Protein AF-A0A3M6SGU6-F1 (afdb_monomer_lite)

Radius of gyration: 17.27 Å; chains: 1; bounding box: 46×25×48 Å

Structure (mmCIF, N/CA/C/O backbone):
data_AF-A0A3M6SGU6-F1
#
_entry.id   AF-A0A3M6SGU6-F1
#
loop_
_atom_site.group_PDB
_atom_site.id
_atom_site.type_symbol
_atom_site.label_atom_id
_atom_site.label_alt_id
_atom_site.label_comp_id
_atom_site.label_asym_id
_atom_site.label_entity_id
_atom_site.label_seq_id
_atom_site.pdbx_PDB_ins_code
_atom_site.Cartn_x
_atom_site.Cartn_y
_atom_site.Cartn_z
_atom_site.occupancy
_atom_site.B_iso_or_equiv
_atom_site.auth_seq_id
_atom_site.auth_comp_id
_atom_site.auth_asym_id
_atom_site.auth_atom_id
_atom_site.pdbx_PDB_model_num
ATOM 1 N N . MET A 1 1 ? 8.068 -5.755 4.383 1.00 60.56 1 MET A N 1
ATOM 2 C CA . MET A 1 1 ? 6.803 -5.118 4.798 1.00 60.56 1 MET A CA 1
ATOM 3 C C . MET A 1 1 ? 7.002 -4.575 6.195 1.00 60.56 1 MET A C 1
ATOM 5 O O . MET A 1 1 ? 7.542 -5.298 7.028 1.00 60.56 1 MET A O 1
ATOM 9 N N . LYS A 1 2 ? 6.666 -3.304 6.416 1.00 79.75 2 LYS A N 1
ATOM 10 C CA . LYS A 1 2 ? 6.787 -2.643 7.719 1.00 79.75 2 LYS A CA 1
ATOM 11 C C . LYS A 1 2 ? 5.361 -2.462 8.249 1.00 79.75 2 LYS A C 1
ATOM 13 O O . LYS A 1 2 ? 4.801 -1.386 8.131 1.00 79.75 2 LYS A O 1
ATOM 18 N N . ILE A 1 3 ? 4.793 -3.538 8.808 1.00 85.62 3 ILE A N 1
ATOM 19 C CA . ILE A 1 3 ? 3.373 -3.621 9.218 1.00 85.62 3 ILE A CA 1
ATOM 20 C C . ILE A 1 3 ? 2.960 -2.435 10.099 1.00 85.62 3 ILE A C 1
ATOM 22 O O . ILE A 1 3 ? 1.879 -1.880 9.939 1.00 85.62 3 ILE A O 1
ATOM 26 N N . LEU A 1 4 ? 3.827 -2.017 11.029 1.00 87.94 4 LEU A N 1
ATOM 27 C CA . LEU A 1 4 ? 3.550 -0.848 11.862 1.00 87.94 4 LEU A CA 1
ATOM 28 C C . LEU A 1 4 ? 3.403 0.417 11.014 1.00 87.94 4 LEU A C 1
ATOM 30 O O . LEU A 1 4 ? 2.396 1.101 11.151 1.00 87.94 4 LEU A O 1
ATOM 34 N N . ASP A 1 5 ? 4.343 0.696 10.113 1.00 84.44 5 ASP A N 1
ATOM 35 C CA . ASP A 1 5 ? 4.288 1.866 9.228 1.00 84.44 5 ASP A CA 1
ATOM 36 C C . ASP A 1 5 ? 3.048 1.826 8.325 1.00 84.44 5 ASP A C 1
ATOM 38 O O . ASP A 1 5 ? 2.409 2.855 8.105 1.00 84.44 5 ASP A O 1
ATOM 42 N N . ASP A 1 6 ? 2.666 0.636 7.851 1.00 87.38 6 ASP A N 1
ATOM 43 C CA . ASP A 1 6 ? 1.463 0.444 7.045 1.00 87.38 6 ASP A CA 1
ATOM 44 C C . ASP A 1 6 ? 0.190 0.766 7.829 1.00 87.38 6 ASP A C 1
ATOM 46 O O . ASP A 1 6 ? -0.672 1.513 7.359 1.00 87.38 6 ASP A O 1
ATOM 50 N N . ILE A 1 7 ? 0.079 0.249 9.052 1.00 91.50 7 ILE A N 1
ATOM 51 C CA . ILE A 1 7 ? -1.060 0.527 9.925 1.00 91.50 7 ILE A CA 1
ATOM 52 C C . ILE A 1 7 ? -1.074 2.006 10.327 1.00 91.50 7 ILE A C 1
ATOM 54 O O . ILE A 1 7 ? -2.127 2.637 10.261 1.00 91.50 7 ILE A O 1
ATOM 58 N N . HIS A 1 8 ? 0.069 2.601 10.679 1.00 89.88 8 HIS A N 1
ATOM 59 C CA . HIS A 1 8 ? 0.181 4.040 10.954 1.00 89.88 8 HIS A CA 1
ATOM 60 C C . HIS A 1 8 ? -0.300 4.882 9.775 1.00 89.88 8 HIS A C 1
ATOM 62 O O . HIS A 1 8 ? -1.119 5.792 9.948 1.00 89.88 8 HIS A O 1
ATOM 68 N N . GLY A 1 9 ? 0.148 4.546 8.567 1.00 87.94 9 GLY A N 1
ATOM 69 C CA . GLY A 1 9 ? -0.280 5.191 7.333 1.00 87.94 9 GLY A CA 1
ATOM 70 C C . GLY A 1 9 ? -1.784 5.063 7.099 1.00 87.94 9 GLY A C 1
ATOM 71 O O . GLY A 1 9 ? -2.463 6.049 6.817 1.00 87.94 9 GLY A O 1
ATOM 72 N N . LEU A 1 10 ? -2.351 3.872 7.297 1.00 91.25 10 LEU A N 1
ATOM 73 C CA . LEU A 1 10 ? -3.790 3.644 7.171 1.00 91.25 10 LEU A CA 1
ATOM 74 C C . LEU A 1 10 ? -4.607 4.456 8.187 1.00 91.25 10 LEU A C 1
ATOM 76 O O . LEU A 1 10 ? -5.631 5.057 7.830 1.00 91.25 10 LEU A O 1
ATOM 80 N N . ILE A 1 11 ? -4.178 4.474 9.450 1.00 91.81 11 ILE A N 1
ATOM 81 C CA . ILE A 1 11 ? -4.870 5.191 10.523 1.00 91.81 11 ILE A CA 1
ATOM 82 C C . ILE A 1 11 ? -4.817 6.701 10.271 1.00 91.81 11 ILE A C 1
ATOM 84 O O . ILE A 1 11 ? -5.857 7.347 10.367 1.00 91.81 11 ILE A O 1
ATOM 88 N N . SER A 1 12 ? -3.679 7.245 9.847 1.00 87.94 12 SER A N 1
ATOM 89 C CA . SER A 1 12 ? -3.534 8.669 9.500 1.00 87.94 12 SER A CA 1
ATOM 90 C C . SER A 1 12 ? -4.145 9.066 8.146 1.00 87.94 12 SER A C 1
ATOM 92 O O . SER A 1 12 ? -4.274 10.254 7.862 1.00 87.94 12 SER A O 1
ATOM 94 N N . SER A 1 13 ? -4.553 8.103 7.313 1.00 87.75 13 SER A N 1
ATOM 95 C CA . SER A 1 13 ? -5.126 8.382 5.992 1.00 87.75 13 SER A CA 1
ATOM 96 C C . SER A 1 13 ? -6.558 8.935 6.023 1.00 87.75 13 SER A C 1
ATOM 98 O O . SER A 1 13 ? -7.370 8.632 6.900 1.00 87.75 13 SER A O 1
ATOM 100 N N . GLU A 1 14 ? -6.922 9.618 4.937 1.00 88.06 14 GLU A N 1
ATOM 101 C CA . GLU A 1 14 ? -8.285 10.090 4.650 1.00 88.06 14 GLU A CA 1
ATOM 102 C C . GLU A 1 14 ? -9.253 8.975 4.202 1.00 88.06 14 GLU A C 1
ATOM 104 O O . GLU A 1 14 ? -10.401 9.238 3.839 1.00 88.06 14 GLU A O 1
ATOM 109 N N . ILE A 1 15 ? -8.822 7.706 4.189 1.00 90.19 15 ILE A N 1
ATOM 110 C CA . ILE A 1 15 ? -9.699 6.596 3.796 1.00 90.19 15 ILE A CA 1
ATOM 111 C C . ILE A 1 15 ? -10.878 6.530 4.781 1.00 90.19 15 ILE A C 1
ATOM 113 O O . ILE A 1 15 ? -10.650 6.481 5.994 1.00 90.19 15 ILE A O 1
ATOM 117 N N . PRO A 1 16 ? -12.142 6.502 4.318 1.00 93.81 16 PRO A N 1
ATOM 118 C CA . PRO A 1 16 ? -13.288 6.463 5.218 1.00 93.81 16 PRO A CA 1
ATOM 119 C C . PRO A 1 16 ? -13.280 5.222 6.119 1.00 93.81 16 PRO A C 1
ATOM 121 O O . PRO A 1 16 ? -13.122 4.100 5.638 1.00 93.81 16 PRO A O 1
ATOM 124 N N . ILE A 1 17 ? -13.542 5.404 7.419 1.00 95.75 17 ILE A N 1
ATOM 125 C CA . ILE A 1 17 ? -13.627 4.292 8.387 1.00 95.75 17 ILE A CA 1
ATOM 126 C C . ILE A 1 17 ? -14.655 3.245 7.935 1.00 95.75 17 ILE A C 1
ATOM 128 O O . ILE A 1 17 ? -14.428 2.050 8.096 1.00 95.75 17 ILE A O 1
ATOM 132 N N . SER A 1 18 ? -15.774 3.678 7.344 1.00 96.19 18 SER A N 1
ATOM 133 C CA . SER A 1 18 ? -16.796 2.775 6.801 1.00 96.19 18 SER A CA 1
ATOM 134 C C . SER A 1 18 ? -16.229 1.812 5.761 1.00 96.19 18 SER A C 1
ATOM 136 O O . SER A 1 18 ? -16.551 0.630 5.809 1.00 96.19 18 SER A O 1
ATOM 138 N N . HIS A 1 19 ? -15.347 2.289 4.879 1.00 95.19 19 HIS A N 1
ATOM 139 C CA . HIS A 1 19 ? -14.721 1.461 3.853 1.00 95.19 19 HIS A CA 1
ATOM 140 C C . HIS A 1 19 ? -13.754 0.438 4.469 1.00 95.19 19 HIS A C 1
ATOM 142 O O . HIS A 1 19 ? -13.777 -0.736 4.098 1.00 95.19 19 HIS A O 1
ATOM 148 N N . ILE A 1 20 ? -12.967 0.847 5.472 1.00 95.25 20 ILE A N 1
ATOM 149 C CA . ILE A 1 20 ? -12.071 -0.061 6.207 1.00 95.25 20 ILE A CA 1
ATOM 150 C C . ILE A 1 20 ? -12.886 -1.166 6.884 1.00 95.25 20 ILE A C 1
ATOM 152 O O . ILE A 1 20 ? -12.594 -2.347 6.715 1.00 95.25 20 ILE A O 1
ATOM 156 N N . VAL A 1 21 ? -13.947 -0.802 7.608 1.00 96.56 21 VAL A N 1
ATOM 157 C CA . VAL A 1 21 ? -14.830 -1.751 8.305 1.00 96.56 21 VAL A CA 1
ATOM 158 C C . VAL A 1 21 ? -15.524 -2.698 7.325 1.00 96.56 21 VAL A C 1
ATOM 160 O O . VAL A 1 21 ? -15.626 -3.893 7.591 1.00 96.56 21 VAL A O 1
ATOM 163 N N . GLU A 1 22 ? -15.976 -2.198 6.173 1.00 96.56 22 GLU A N 1
ATOM 164 C CA . GLU A 1 22 ? -16.632 -3.017 5.153 1.00 96.56 22 GLU A CA 1
ATOM 165 C C . GLU A 1 22 ? -15.717 -4.143 4.651 1.00 96.56 22 GLU A C 1
ATOM 167 O O . GLU A 1 22 ? -16.169 -5.289 4.545 1.00 96.56 22 GLU A O 1
ATOM 172 N N . LYS A 1 23 ? -14.444 -3.826 4.379 1.00 95.56 23 LYS A N 1
ATOM 173 C CA . LYS A 1 23 ? -13.454 -4.767 3.834 1.00 95.56 23 LYS A CA 1
ATOM 174 C C . LYS A 1 23 ? -12.826 -5.674 4.889 1.00 95.56 23 LYS A C 1
ATOM 176 O O . LYS A 1 23 ? -12.625 -6.851 4.619 1.00 95.56 23 LYS A O 1
ATOM 181 N N . THR A 1 24 ? -12.544 -5.150 6.079 1.00 95.38 24 THR A N 1
ATOM 182 C CA . THR A 1 24 ? -11.824 -5.886 7.137 1.00 95.38 24 THR A CA 1
ATOM 183 C C . THR A 1 24 ? -12.744 -6.605 8.120 1.00 95.38 24 THR A C 1
ATOM 185 O O . THR A 1 24 ? -12.314 -7.533 8.799 1.00 95.38 24 THR A O 1
ATOM 188 N N . LYS A 1 25 ? -14.006 -6.169 8.236 1.00 95.12 25 LYS A N 1
ATOM 189 C CA . LYS A 1 25 ? -14.950 -6.574 9.294 1.00 95.12 25 LYS A CA 1
ATOM 190 C C . LYS A 1 25 ? -14.468 -6.263 10.719 1.00 95.12 25 LYS A C 1
ATOM 192 O O . LYS A 1 25 ? -15.047 -6.769 11.678 1.00 95.12 25 LYS A O 1
ATOM 197 N N . ILE A 1 26 ? -13.448 -5.416 10.877 1.00 96.31 26 ILE A N 1
ATOM 198 C CA . ILE A 1 26 ? -12.999 -4.931 12.186 1.00 96.31 26 ILE A CA 1
ATOM 199 C C . ILE A 1 26 ? -14.086 -4.036 12.787 1.00 96.31 26 ILE A C 1
ATOM 201 O O . ILE A 1 26 ? -14.776 -3.296 12.082 1.00 96.31 26 ILE A O 1
ATOM 205 N N . ASN A 1 27 ? -14.242 -4.080 14.110 1.00 95.69 27 ASN A N 1
ATOM 206 C CA . ASN A 1 27 ? -15.179 -3.209 14.805 1.00 95.69 27 ASN A CA 1
ATOM 207 C C . ASN A 1 27 ? -14.828 -1.730 14.555 1.00 95.69 27 ASN A C 1
ATOM 209 O O . ASN A 1 27 ? -13.719 -1.283 14.848 1.00 95.69 27 ASN A O 1
ATOM 213 N N . LYS A 1 28 ? -15.806 -0.945 14.079 1.00 96.69 28 LYS A N 1
ATOM 214 C CA . LYS A 1 28 ? -15.672 0.501 13.826 1.00 96.69 28 LYS A CA 1
ATOM 215 C C . LYS A 1 28 ? -15.031 1.257 14.995 1.00 96.69 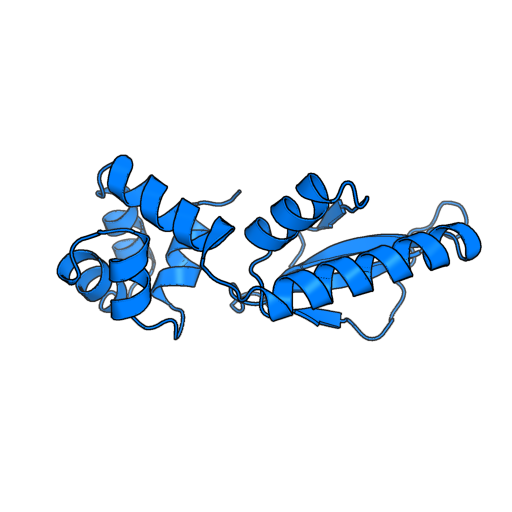28 LYS A C 1
ATOM 217 O O . LYS A 1 28 ? -14.270 2.198 14.760 1.00 96.69 28 LYS A O 1
ATOM 222 N N . LYS A 1 29 ? -15.340 0.864 16.236 1.00 96.38 29 LYS A N 1
ATOM 223 C CA . LYS A 1 29 ? -14.798 1.488 17.446 1.00 96.38 29 LYS A CA 1
ATOM 224 C C . LYS A 1 29 ? -13.273 1.387 17.503 1.00 96.38 29 LYS A C 1
ATOM 226 O O . LYS A 1 29 ? -12.643 2.396 17.773 1.00 96.38 29 LYS A O 1
ATOM 231 N N . VAL A 1 30 ? -12.692 0.238 17.151 1.00 95.75 30 VAL A N 1
ATOM 232 C CA . VAL A 1 30 ? -11.231 0.028 17.150 1.00 95.75 30 VAL A CA 1
ATOM 233 C C . VAL A 1 30 ? -10.546 1.033 16.224 1.00 95.75 30 VAL A C 1
ATOM 235 O O . VAL A 1 30 ? -9.686 1.786 16.662 1.00 95.75 30 VAL A O 1
ATOM 238 N N . ILE A 1 31 ? -10.996 1.128 14.969 1.00 96.31 31 ILE A N 1
ATOM 239 C CA . ILE A 1 31 ? -10.432 2.072 13.988 1.00 96.31 31 ILE A CA 1
ATOM 240 C C . ILE A 1 31 ? -10.619 3.527 14.438 1.00 96.31 31 ILE A C 1
ATOM 242 O O . ILE A 1 31 ? -9.719 4.352 14.305 1.00 96.31 31 ILE A O 1
ATOM 246 N N . THR A 1 32 ? -11.795 3.844 14.984 1.00 95.81 32 THR A N 1
ATOM 247 C CA . THR A 1 32 ? -12.110 5.189 15.485 1.00 95.81 32 THR A CA 1
ATOM 248 C C . THR A 1 32 ? -11.211 5.576 16.656 1.00 95.81 32 THR A C 1
ATOM 250 O O . THR A 1 32 ? -10.756 6.715 16.715 1.00 95.81 32 THR A O 1
ATOM 253 N N . ASP A 1 33 ? -10.966 4.651 17.581 1.00 95.38 33 ASP A N 1
ATOM 254 C CA . ASP A 1 33 ? -10.153 4.896 18.767 1.00 95.38 33 ASP A CA 1
ATOM 255 C C . ASP A 1 33 ? -8.677 5.049 18.383 1.00 95.38 33 ASP A C 1
ATOM 257 O O . ASP A 1 33 ? -8.052 6.007 18.829 1.00 95.38 33 ASP A O 1
ATOM 261 N N . LEU A 1 34 ? -8.156 4.218 17.470 1.00 95.56 34 LEU A N 1
ATOM 262 C CA . LEU A 1 34 ? -6.798 4.372 16.928 1.00 95.56 34 LEU A CA 1
ATOM 263 C C . LEU A 1 34 ? -6.598 5.743 16.264 1.00 95.56 34 LEU A C 1
ATOM 265 O O . LEU A 1 34 ? -5.613 6.421 16.539 1.00 95.56 34 LEU A O 1
ATOM 269 N N . ARG A 1 35 ? -7.567 6.205 15.460 1.00 94.62 35 ARG A N 1
ATOM 270 C CA . ARG A 1 35 ? -7.509 7.515 14.779 1.00 94.62 35 ARG A CA 1
ATOM 271 C C . ARG A 1 35 ? -7.541 8.728 15.706 1.00 94.62 35 ARG A C 1
ATOM 273 O O . ARG A 1 35 ? -7.170 9.818 15.285 1.00 94.62 35 ARG A O 1
ATOM 280 N N . LYS A 1 36 ? -8.005 8.571 16.947 1.00 94.88 36 LYS A N 1
ATOM 281 C CA . LYS A 1 36 ? -8.039 9.660 17.936 1.00 94.88 36 LYS A CA 1
ATOM 282 C C . LYS A 1 36 ? -6.713 9.843 18.671 1.00 94.88 36 LYS A C 1
ATOM 284 O O . LYS A 1 36 ? -6.551 10.842 19.370 1.00 94.88 36 LYS A O 1
ATOM 289 N N . ILE A 1 37 ? -5.789 8.891 18.563 1.00 93.50 37 ILE A N 1
ATOM 290 C CA . ILE A 1 37 ? -4.513 8.947 19.270 1.00 93.50 37 ILE A CA 1
ATOM 291 C C . ILE A 1 37 ? -3.555 9.834 18.475 1.00 93.50 37 ILE A C 1
ATOM 293 O O . ILE A 1 37 ? -3.066 9.449 17.421 1.00 93.50 37 ILE A O 1
ATOM 297 N N . SER A 1 38 ? -3.278 11.029 18.994 1.00 87.94 38 SER A N 1
ATOM 298 C CA . SER A 1 38 ? -2.354 11.986 18.373 1.00 87.94 38 SER A CA 1
ATOM 299 C C . SER A 1 38 ? -0.886 11.748 18.731 1.00 87.94 38 SER A C 1
ATOM 301 O O . SER A 1 38 ? -0.004 12.189 18.001 1.00 87.94 38 SER A O 1
ATOM 303 N N . ASN A 1 39 ? -0.607 11.076 19.854 1.00 90.69 39 ASN A N 1
ATOM 304 C CA . ASN A 1 39 ? 0.753 10.768 20.289 1.00 90.69 39 ASN A CA 1
ATOM 305 C C . ASN A 1 39 ? 1.253 9.469 19.612 1.00 90.69 39 ASN A C 1
ATOM 307 O O . ASN A 1 39 ? 0.650 8.416 19.845 1.00 90.69 39 ASN A O 1
ATOM 311 N N . PRO A 1 40 ? 2.347 9.511 18.826 1.00 85.19 40 PRO A N 1
ATOM 312 C CA . PRO A 1 40 ? 2.842 8.345 18.089 1.00 85.19 40 PRO A CA 1
ATOM 313 C C . PRO A 1 40 ? 3.245 7.151 18.965 1.00 85.19 40 PRO A C 1
ATOM 315 O O . PRO A 1 40 ? 2.971 6.010 18.595 1.00 85.19 40 PRO A O 1
ATOM 318 N N . ASP A 1 41 ? 3.835 7.383 20.140 1.00 88.50 41 ASP A N 1
ATOM 319 C CA . ASP A 1 41 ? 4.275 6.315 21.051 1.00 88.50 41 ASP A CA 1
ATOM 320 C C . ASP A 1 41 ? 3.084 5.583 21.683 1.00 88.50 41 ASP A C 1
ATOM 322 O O . ASP A 1 41 ? 3.054 4.351 21.785 1.00 88.50 41 ASP A O 1
ATOM 326 N N . ASN A 1 42 ? 2.042 6.336 22.039 1.00 92.88 42 ASN A N 1
ATOM 327 C CA . ASN A 1 42 ? 0.788 5.766 22.521 1.00 92.88 42 ASN A CA 1
ATOM 328 C C . ASN A 1 42 ? 0.065 4.994 21.412 1.00 92.88 42 ASN A C 1
ATOM 330 O O . ASN A 1 42 ? -0.519 3.945 21.683 1.00 92.88 42 ASN A O 1
ATOM 334 N N . LEU A 1 43 ? 0.108 5.488 20.169 1.00 91.31 43 LEU A N 1
ATOM 335 C CA . LEU A 1 43 ? -0.483 4.798 19.023 1.00 91.31 43 LEU A CA 1
ATOM 336 C C . LEU A 1 43 ? 0.254 3.483 18.742 1.00 91.31 43 LEU A C 1
ATOM 338 O O . LEU A 1 43 ? -0.399 2.452 18.609 1.00 91.31 43 LEU A O 1
ATOM 342 N N . ASN A 1 44 ? 1.591 3.494 18.754 1.00 91.31 44 ASN A N 1
ATOM 343 C CA . ASN A 1 44 ? 2.423 2.290 18.669 1.00 91.31 44 ASN A CA 1
ATOM 344 C C . ASN A 1 44 ? 2.018 1.251 19.714 1.00 91.31 44 ASN A C 1
ATOM 346 O O . ASN A 1 44 ? 1.732 0.105 19.376 1.00 91.31 44 ASN A O 1
ATOM 350 N N . THR A 1 45 ? 1.934 1.672 20.977 1.00 93.31 45 THR A N 1
ATOM 351 C CA . THR A 1 45 ? 1.532 0.794 22.083 1.00 93.31 45 THR A CA 1
ATOM 352 C C . THR A 1 45 ? 0.148 0.196 21.829 1.00 93.31 45 THR A C 1
ATOM 354 O O . THR A 1 45 ? -0.039 -1.010 21.956 1.00 93.31 45 THR A O 1
ATOM 357 N N . LYS A 1 46 ? -0.818 1.012 21.387 1.00 94.38 46 LYS A N 1
ATOM 358 C CA . LYS A 1 46 ? -2.182 0.544 21.113 1.00 94.38 46 LYS A CA 1
ATOM 359 C C . LYS A 1 46 ? -2.288 -0.384 19.912 1.00 94.38 46 LYS A C 1
ATOM 361 O O . LYS A 1 46 ? -3.108 -1.291 19.960 1.00 94.38 46 LYS A O 1
ATOM 366 N N . ILE A 1 47 ? -1.478 -0.191 18.873 1.00 93.31 47 ILE A N 1
ATOM 367 C CA . ILE A 1 47 ? -1.404 -1.121 17.738 1.00 93.31 47 ILE A CA 1
ATOM 368 C C . ILE A 1 47 ? -0.831 -2.468 18.197 1.00 93.31 47 ILE A C 1
ATOM 370 O O . ILE A 1 47 ? -1.363 -3.506 17.821 1.00 93.31 47 ILE A O 1
ATOM 374 N N . LEU A 1 48 ? 0.209 -2.461 19.037 1.00 91.94 48 LEU A N 1
ATOM 375 C CA . LEU A 1 48 ? 0.835 -3.682 19.562 1.00 91.94 48 LEU A CA 1
ATOM 376 C C . LEU A 1 48 ? -0.048 -4.451 20.561 1.00 91.94 48 LEU A C 1
ATOM 378 O O . LEU A 1 48 ? 0.141 -5.650 20.736 1.00 91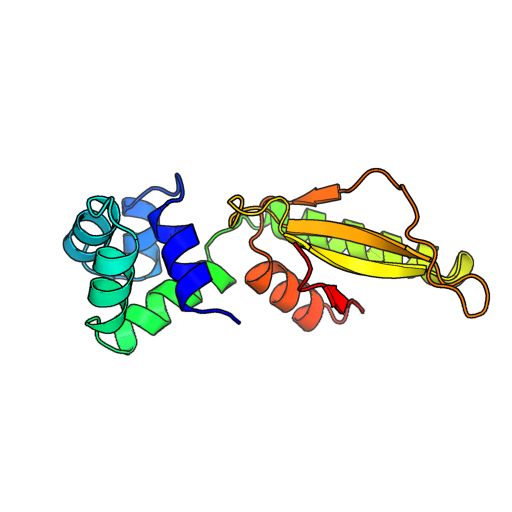.94 48 LEU A O 1
ATOM 382 N N . GLU A 1 49 ? -1.005 -3.781 21.207 1.00 95.12 49 GLU A N 1
ATOM 383 C CA . GLU A 1 49 ? -2.017 -4.408 22.071 1.00 95.12 49 GLU A CA 1
ATOM 384 C C . GLU A 1 49 ? -3.162 -5.082 21.290 1.00 95.12 49 GLU A C 1
ATOM 386 O O . GLU A 1 49 ? -3.959 -5.809 21.889 1.00 95.12 49 GLU A O 1
ATOM 391 N N . LEU A 1 50 ? -3.284 -4.838 19.979 1.00 95.44 50 LEU A N 1
ATOM 392 C CA . LEU A 1 50 ? -4.298 -5.495 19.154 1.00 95.44 50 LEU A CA 1
ATOM 393 C C . LEU A 1 50 ? -4.003 -6.991 19.036 1.00 95.44 50 LEU A C 1
ATOM 395 O O . LEU A 1 50 ? -2.854 -7.430 18.996 1.00 95.44 50 LEU A O 1
ATOM 399 N N . ASP A 1 51 ? -5.064 -7.785 18.922 1.00 95.81 51 ASP A N 1
ATOM 400 C CA . ASP A 1 51 ? -4.915 -9.195 18.606 1.00 95.81 51 ASP A CA 1
ATOM 401 C C . ASP A 1 51 ? -4.360 -9.386 17.182 1.00 95.81 51 ASP A C 1
ATOM 403 O O . ASP A 1 51 ? -4.529 -8.548 16.288 1.00 95.81 51 ASP A O 1
ATOM 407 N N . PHE A 1 52 ? -3.699 -10.524 16.970 1.00 94.38 52 PHE A N 1
ATOM 408 C CA . PHE A 1 52 ? -3.032 -10.838 15.709 1.00 94.38 52 PHE A CA 1
ATOM 409 C C . PHE A 1 52 ? -3.981 -10.826 14.498 1.00 94.38 52 PHE A C 1
ATOM 411 O O . PHE A 1 52 ? -3.585 -10.376 13.425 1.00 94.38 52 PHE A O 1
ATOM 418 N N . ASP A 1 53 ? -5.230 -11.280 14.657 1.00 95.88 53 ASP A N 1
ATOM 419 C CA . ASP A 1 53 ? -6.218 -11.302 13.569 1.00 95.88 53 ASP A CA 1
ATOM 420 C C . ASP A 1 53 ? -6.602 -9.876 13.146 1.00 95.88 53 ASP A C 1
ATOM 422 O O . ASP A 1 53 ? -6.644 -9.567 11.953 1.00 95.88 53 ASP A O 1
ATOM 426 N N . THR A 1 54 ? -6.790 -8.970 14.107 1.00 96.44 54 THR A N 1
ATOM 427 C CA . THR A 1 54 ? -7.018 -7.548 13.823 1.00 96.44 54 THR A CA 1
ATOM 428 C C . THR A 1 54 ? -5.825 -6.913 13.101 1.00 96.44 54 THR A C 1
ATOM 430 O O . THR A 1 54 ? -6.028 -6.216 12.104 1.00 96.44 54 THR A O 1
ATOM 433 N N . ILE A 1 55 ? -4.591 -7.166 13.554 1.00 94.94 55 ILE A N 1
ATOM 434 C CA . ILE A 1 55 ? -3.370 -6.652 12.903 1.00 94.94 55 ILE A CA 1
ATOM 435 C C . ILE A 1 55 ? -3.285 -7.152 11.457 1.00 94.94 55 ILE A C 1
ATOM 437 O O . ILE A 1 55 ? -3.100 -6.352 10.540 1.00 94.94 55 ILE A O 1
ATOM 441 N N . GLN A 1 56 ? -3.486 -8.453 11.238 1.00 93.81 56 GLN A N 1
ATOM 442 C CA . GLN A 1 56 ? -3.416 -9.046 9.905 1.00 93.81 56 GLN A CA 1
ATOM 443 C C . GLN A 1 56 ? -4.481 -8.472 8.964 1.00 93.81 56 GLN A C 1
ATOM 445 O O . GLN A 1 56 ? -4.188 -8.169 7.811 1.00 93.81 56 GLN A O 1
ATOM 450 N N . LYS A 1 57 ? -5.709 -8.256 9.446 1.00 96.00 57 LYS A N 1
ATOM 451 C CA . LYS A 1 57 ? -6.784 -7.645 8.649 1.00 96.00 57 LYS A CA 1
ATOM 452 C C . LYS A 1 57 ? -6.482 -6.204 8.240 1.00 96.00 57 LYS A C 1
ATOM 454 O O . LYS A 1 57 ? -6.864 -5.796 7.142 1.00 96.00 57 LYS A O 1
ATOM 459 N N . LEU A 1 58 ? -5.834 -5.426 9.108 1.00 95.12 58 LEU A N 1
ATOM 460 C CA . LEU A 1 58 ? -5.390 -4.070 8.770 1.00 95.12 58 LEU A CA 1
ATOM 461 C C . LEU A 1 58 ? -4.282 -4.105 7.719 1.00 95.12 58 LEU A C 1
ATOM 463 O O . LEU A 1 58 ? -4.363 -3.375 6.734 1.00 95.12 58 LEU A O 1
ATOM 467 N N . GLU A 1 59 ? -3.308 -4.997 7.881 1.00 92.56 59 GLU A N 1
ATOM 468 C CA . GLU A 1 59 ? -2.233 -5.187 6.906 1.00 92.56 59 GLU A CA 1
ATOM 469 C C . GLU A 1 59 ? -2.774 -5.632 5.539 1.00 92.56 59 GLU A C 1
ATOM 471 O O . GLU A 1 59 ? -2.424 -5.078 4.495 1.00 92.56 59 GLU A O 1
ATOM 476 N N . ASP A 1 60 ? -3.714 -6.575 5.520 1.00 93.81 60 ASP A N 1
ATOM 477 C CA . ASP A 1 60 ? -4.372 -6.995 4.286 1.00 93.81 60 ASP A CA 1
ATOM 478 C C . ASP A 1 60 ? -5.133 -5.825 3.643 1.00 93.81 60 ASP A C 1
ATOM 480 O O . ASP A 1 60 ? -5.121 -5.650 2.422 1.00 93.81 60 ASP A O 1
ATOM 484 N N . PHE A 1 61 ? -5.755 -4.952 4.435 1.00 95.12 61 PHE A N 1
ATOM 485 C CA . PHE A 1 61 ? -6.358 -3.742 3.885 1.00 95.12 61 PHE A CA 1
ATOM 486 C C . PHE A 1 61 ? -5.338 -2.854 3.176 1.00 95.12 61 PHE A C 1
ATOM 488 O O . PHE A 1 61 ? -5.564 -2.453 2.029 1.00 95.12 61 PHE A O 1
ATOM 495 N N . CYS A 1 62 ? -4.206 -2.601 3.826 1.00 92.12 62 CYS A N 1
ATOM 496 C CA . CYS A 1 62 ? -3.094 -1.836 3.278 1.00 92.12 62 CYS A CA 1
ATOM 497 C C . CYS A 1 62 ? -2.604 -2.399 1.938 1.00 92.12 62 CYS A C 1
ATOM 499 O O . CYS A 1 62 ? -2.341 -1.638 1.006 1.00 92.12 62 CYS A O 1
ATOM 501 N N . VAL A 1 63 ? -2.543 -3.724 1.813 1.00 92.25 63 VAL A N 1
ATOM 502 C CA . VAL A 1 63 ? -1.947 -4.417 0.664 1.00 92.25 63 VAL A CA 1
ATOM 503 C C . VAL A 1 63 ? -2.931 -4.685 -0.482 1.00 92.25 63 VAL A C 1
ATOM 505 O O . VAL A 1 63 ? -2.517 -4.728 -1.644 1.00 92.25 63 VAL A O 1
ATOM 508 N N . TYR A 1 64 ? -4.219 -4.882 -0.192 1.00 92.69 64 TYR A N 1
ATOM 509 C CA . TYR A 1 64 ? -5.201 -5.346 -1.183 1.00 92.69 64 TYR A CA 1
ATOM 510 C C . TYR A 1 64 ? -6.354 -4.372 -1.448 1.00 92.69 64 TYR A C 1
ATOM 512 O O . TYR A 1 64 ? -6.984 -4.471 -2.501 1.00 92.69 64 TYR A O 1
ATOM 520 N N . TYR A 1 65 ? -6.655 -3.451 -0.526 1.00 92.31 65 TYR A N 1
ATOM 521 C CA . TYR A 1 65 ? -7.891 -2.651 -0.569 1.00 92.31 65 TYR A CA 1
ATOM 522 C C . TYR A 1 65 ? -7.677 -1.132 -0.468 1.00 92.31 65 TYR A C 1
ATOM 524 O O . TYR A 1 65 ? -8.633 -0.367 -0.600 1.00 92.31 65 TYR A O 1
ATOM 532 N N . SER A 1 66 ? -6.438 -0.679 -0.274 1.00 90.06 66 SER A N 1
ATOM 533 C CA . SER A 1 66 ? -6.072 0.738 -0.129 1.00 90.06 66 SER A CA 1
ATOM 534 C C . SER A 1 66 ? -6.046 1.532 -1.445 1.00 90.06 66 SER A C 1
ATOM 536 O O . SER A 1 66 ? -5.928 2.757 -1.422 1.00 90.06 66 SER A O 1
ATOM 538 N N . TYR A 1 67 ? -6.189 0.863 -2.593 1.00 91.88 67 TYR A N 1
ATOM 539 C CA . TYR A 1 67 ? -6.129 1.460 -3.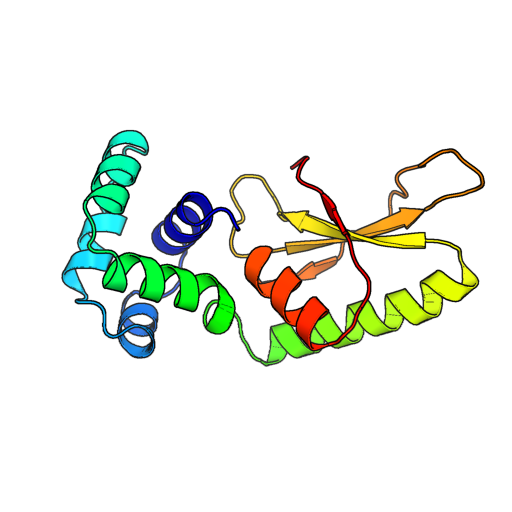927 1.00 91.88 67 TYR A CA 1
ATOM 540 C C . TYR A 1 67 ? -7.255 0.968 -4.840 1.00 91.88 67 TYR A C 1
ATOM 542 O O . TYR A 1 67 ? -7.941 -0.016 -4.569 1.00 91.88 67 TYR A O 1
ATOM 550 N N . THR A 1 68 ? -7.451 1.671 -5.957 1.00 92.38 68 THR A N 1
ATOM 551 C CA . THR A 1 68 ? -8.473 1.321 -6.952 1.00 92.38 68 THR A CA 1
ATOM 552 C C . THR A 1 68 ? -7.908 0.421 -8.051 1.00 92.38 68 THR A C 1
ATOM 554 O O . THR A 1 68 ? -6.723 0.483 -8.380 1.00 92.38 68 THR A O 1
ATOM 557 N N . ALA A 1 69 ? -8.776 -0.356 -8.706 1.00 93.56 69 ALA A N 1
ATOM 558 C CA . ALA A 1 69 ? -8.395 -1.124 -9.894 1.00 93.56 69 ALA A CA 1
ATOM 559 C C . ALA A 1 69 ? -7.843 -0.227 -11.023 1.00 93.56 69 ALA A C 1
ATOM 561 O O . ALA A 1 69 ? -6.935 -0.628 -11.746 1.00 93.56 69 ALA A O 1
ATOM 562 N N . ALA A 1 70 ? -8.347 1.006 -11.148 1.00 95.38 70 ALA A N 1
ATOM 563 C CA . ALA A 1 70 ? -7.841 1.973 -12.117 1.00 95.38 70 ALA A CA 1
ATOM 564 C C . ALA A 1 70 ? -6.388 2.375 -11.822 1.00 95.38 70 ALA A C 1
ATOM 566 O O . ALA A 1 70 ? -5.565 2.375 -12.736 1.00 95.38 70 ALA A O 1
ATOM 567 N N . GLU A 1 71 ? -6.051 2.661 -10.560 1.00 94.31 71 GLU A N 1
ATOM 568 C CA . GLU A 1 71 ? -4.668 2.961 -10.168 1.00 94.31 71 GLU A CA 1
ATOM 569 C C . GLU A 1 71 ? -3.749 1.764 -10.410 1.00 94.31 71 GLU A C 1
ATOM 571 O O . GLU A 1 71 ? -2.660 1.938 -10.957 1.00 94.31 71 GLU A O 1
ATOM 576 N N . ARG A 1 72 ? -4.203 0.545 -10.087 1.00 95.50 72 ARG A N 1
ATOM 577 C CA . ARG A 1 72 ? -3.448 -0.685 -10.368 1.00 95.50 72 ARG A CA 1
ATOM 578 C C . ARG A 1 72 ? -3.110 -0.809 -11.853 1.00 95.50 72 ARG A C 1
ATOM 580 O O . ARG A 1 72 ? -1.945 -0.965 -12.202 1.00 95.50 72 ARG A O 1
ATOM 587 N N . ASN A 1 73 ? -4.112 -0.679 -12.720 1.00 96.44 73 ASN A N 1
ATOM 588 C CA . ASN A 1 73 ? -3.924 -0.785 -14.166 1.00 96.44 73 ASN A CA 1
ATOM 589 C C . ASN A 1 73 ? -2.989 0.311 -14.700 1.00 96.44 73 ASN A C 1
ATOM 591 O O . ASN A 1 73 ? -2.198 0.068 -15.612 1.00 96.44 73 ASN A O 1
ATOM 595 N N . ARG A 1 74 ? -3.066 1.529 -14.142 1.00 96.06 74 ARG A N 1
ATOM 596 C CA . ARG A 1 74 ? -2.152 2.627 -14.490 1.00 96.06 74 ARG A CA 1
ATOM 597 C C . ARG A 1 74 ? -0.711 2.300 -14.103 1.00 96.06 74 ARG A C 1
ATOM 599 O O . ARG A 1 74 ? 0.175 2.549 -14.919 1.00 96.06 74 ARG A O 1
ATOM 606 N N . LEU A 1 75 ? -0.490 1.757 -12.903 1.00 95.88 75 LEU A N 1
ATOM 607 C CA . LEU A 1 75 ? 0.826 1.333 -12.422 1.00 95.88 75 LEU A CA 1
ATOM 608 C C . LEU A 1 75 ? 1.407 0.233 -13.318 1.00 95.88 75 LEU A C 1
ATOM 610 O O . LEU A 1 75 ? 2.486 0.418 -13.875 1.00 95.88 75 LEU A O 1
ATOM 614 N N . GLU A 1 76 ? 0.673 -0.865 -13.519 1.00 95.50 76 GLU A N 1
ATOM 615 C CA . GLU A 1 76 ? 1.113 -2.003 -14.342 1.00 95.50 76 GLU A CA 1
ATOM 616 C C . GLU A 1 76 ? 1.458 -1.556 -15.770 1.00 95.50 76 GLU A C 1
ATOM 618 O O . GLU A 1 76 ? 2.555 -1.825 -16.261 1.00 95.50 76 GLU A O 1
ATOM 623 N N . LYS A 1 77 ? 0.567 -0.796 -16.425 1.00 95.31 77 LYS A N 1
ATOM 624 C CA . LYS A 1 77 ? 0.794 -0.297 -17.791 1.00 95.31 77 LYS A CA 1
ATOM 625 C C . LYS A 1 77 ? 2.038 0.586 -17.882 1.00 95.31 77 LYS A C 1
ATOM 627 O O . LYS A 1 77 ? 2.811 0.462 -18.832 1.00 95.31 77 LYS A O 1
ATOM 632 N N . TYR A 1 78 ? 2.225 1.485 -16.916 1.00 94.62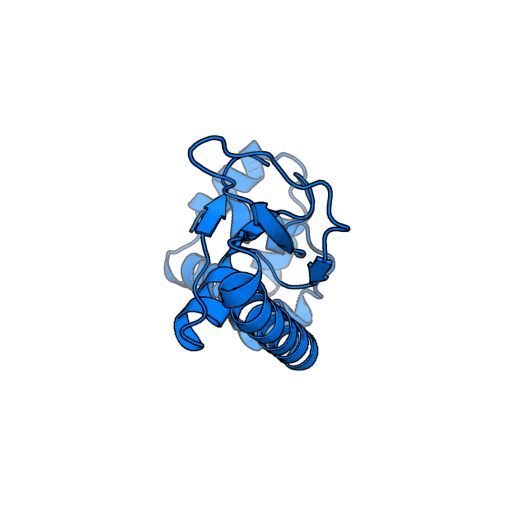 78 TYR A N 1
ATOM 633 C CA . TYR A 1 78 ? 3.389 2.362 -16.889 1.00 94.62 78 TYR A CA 1
ATOM 634 C C . TYR A 1 78 ? 4.678 1.563 -16.683 1.00 94.62 78 TYR A C 1
ATOM 636 O O . TYR A 1 78 ? 5.609 1.697 -17.476 1.00 94.62 78 TYR A O 1
ATOM 644 N N . CYS A 1 79 ? 4.726 0.675 -15.691 1.00 92.94 79 CYS A N 1
ATOM 645 C CA . CYS A 1 79 ? 5.922 -0.114 -15.421 1.00 92.94 79 CYS A CA 1
ATOM 646 C C . CYS A 1 79 ? 6.253 -1.086 -16.566 1.00 92.94 79 CYS A C 1
ATOM 648 O O . CYS A 1 79 ? 7.420 -1.200 -16.920 1.00 92.94 79 CYS A O 1
ATOM 650 N N . HIS A 1 80 ? 5.268 -1.694 -17.235 1.00 92.38 80 HIS A N 1
ATOM 651 C CA . HIS A 1 80 ? 5.523 -2.465 -18.459 1.00 92.38 80 HIS A CA 1
ATOM 652 C C . HIS A 1 80 ? 6.162 -1.619 -19.566 1.00 92.38 80 HIS A C 1
ATOM 654 O O . HIS A 1 80 ? 7.115 -2.068 -20.200 1.00 92.38 80 HIS A O 1
ATOM 660 N N . SER A 1 81 ? 5.685 -0.386 -19.777 1.00 90.62 81 SER A N 1
ATOM 661 C CA . SER A 1 81 ? 6.303 0.513 -20.762 1.00 90.62 81 SER A CA 1
ATOM 662 C C . SER A 1 81 ? 7.753 0.857 -20.407 1.00 90.62 81 SER A C 1
ATOM 664 O O . SER A 1 81 ? 8.603 0.912 -21.292 1.00 90.62 81 SER A O 1
ATOM 666 N N . LEU A 1 82 ? 8.055 0.995 -19.111 1.00 89.44 82 LEU A N 1
ATOM 667 C CA . LEU A 1 82 ? 9.412 1.230 -18.627 1.00 89.44 82 LEU A CA 1
ATOM 668 C C . LEU A 1 82 ? 10.328 0.018 -18.792 1.00 89.44 82 LEU A C 1
ATOM 670 O O . LEU A 1 82 ? 11.500 0.213 -19.074 1.00 89.44 82 LEU A O 1
ATOM 674 N N . VAL A 1 83 ? 9.830 -1.214 -18.644 1.00 88.06 83 VAL A N 1
ATOM 675 C CA . VAL A 1 83 ? 10.635 -2.424 -18.906 1.00 88.06 83 VAL A CA 1
ATOM 676 C C . VAL A 1 83 ? 11.056 -2.481 -20.373 1.00 88.06 83 VAL A C 1
ATOM 678 O O . VAL A 1 83 ? 12.215 -2.759 -20.671 1.00 88.06 83 VAL A O 1
ATOM 681 N N . ILE A 1 84 ? 10.127 -2.189 -21.287 1.00 87.00 84 ILE A N 1
ATOM 682 C CA . ILE A 1 84 ? 10.405 -2.167 -22.729 1.00 87.00 84 ILE A CA 1
ATOM 683 C C . ILE A 1 84 ? 11.465 -1.104 -23.039 1.00 87.00 84 ILE A C 1
ATOM 685 O O . ILE A 1 84 ? 12.461 -1.404 -23.689 1.00 87.00 84 ILE A O 1
ATOM 689 N N . GLU A 1 85 ? 11.296 0.109 -22.510 1.00 84.56 85 GLU A N 1
ATOM 690 C CA . GLU A 1 85 ? 12.255 1.203 -22.694 1.00 84.56 85 GLU A CA 1
ATOM 691 C C . GLU A 1 85 ? 13.614 0.924 -22.016 1.00 84.56 85 GLU A C 1
ATOM 693 O O . GLU A 1 85 ? 14.664 1.271 -22.552 1.00 84.56 85 GLU A O 1
ATOM 698 N N . GLY A 1 86 ? 13.615 0.285 -20.844 1.00 77.38 86 GLY A N 1
ATOM 699 C CA . GLY A 1 86 ? 14.815 -0.029 -20.064 1.00 77.38 86 GLY A CA 1
ATOM 700 C C . GLY A 1 86 ? 15.723 -1.050 -20.743 1.00 77.38 86 GLY A C 1
ATOM 701 O O . GLY A 1 86 ? 16.944 -0.942 -20.629 1.00 77.38 86 GLY A O 1
ATOM 702 N N . ASN A 1 87 ? 15.152 -1.976 -21.519 1.00 73.56 87 ASN A N 1
ATOM 703 C CA . ASN A 1 87 ? 15.922 -2.901 -22.354 1.00 73.56 87 ASN A CA 1
ATOM 704 C C . ASN A 1 87 ? 16.718 -2.179 -23.454 1.00 73.56 87 ASN A C 1
ATOM 706 O O . ASN A 1 87 ? 17.769 -2.666 -23.860 1.00 73.56 87 ASN A O 1
ATOM 710 N N . GLU A 1 88 ? 16.239 -1.023 -23.918 1.00 76.38 88 GLU A N 1
ATOM 711 C CA . GLU A 1 88 ? 16.903 -0.216 -24.948 1.00 76.38 88 GLU A CA 1
ATOM 712 C C . GLU A 1 88 ? 17.871 0.813 -24.349 1.00 76.38 88 GLU A C 1
ATOM 714 O O . GLU A 1 88 ? 18.921 1.090 -24.926 1.00 76.38 88 GLU A O 1
ATOM 719 N N . LYS A 1 89 ? 17.516 1.399 -23.198 1.00 72.69 89 LYS A N 1
ATOM 720 C CA . LYS A 1 89 ? 18.224 2.545 -22.599 1.00 72.69 89 LYS A CA 1
ATOM 721 C C . LYS A 1 89 ? 19.041 2.213 -21.345 1.00 72.69 89 LYS A C 1
ATOM 723 O O . LYS A 1 89 ? 19.622 3.119 -20.759 1.00 72.69 89 LYS A O 1
ATOM 728 N N . HIS A 1 90 ? 19.095 0.944 -20.939 1.00 73.25 90 HIS A N 1
ATOM 729 C CA . HIS A 1 90 ? 19.876 0.438 -19.802 1.00 73.25 90 HIS A CA 1
ATOM 730 C C . HIS A 1 90 ? 19.585 1.136 -18.458 1.00 73.25 90 HIS A C 1
ATOM 732 O O . HIS A 1 90 ? 20.479 1.660 -17.788 1.00 73.25 90 HIS A O 1
ATOM 738 N N . PHE A 1 91 ? 18.321 1.098 -18.033 1.00 76.69 91 PHE A N 1
ATOM 739 C CA . PHE A 1 91 ? 17.913 1.520 -16.690 1.00 76.69 91 PHE A CA 1
ATOM 740 C C . PHE A 1 91 ? 17.025 0.471 -16.016 1.00 76.69 91 PHE A C 1
ATOM 742 O O . PHE A 1 91 ? 16.412 -0.369 -16.676 1.00 76.69 91 PHE A O 1
ATOM 749 N N . SER A 1 92 ? 16.920 0.548 -14.691 1.00 77.44 92 SER A N 1
ATOM 750 C CA . SER A 1 92 ? 16.029 -0.281 -13.877 1.00 77.44 92 SER A CA 1
ATOM 751 C C . SER A 1 92 ? 14.896 0.540 -13.249 1.00 77.44 92 SER A C 1
ATOM 753 O O . SER A 1 92 ? 14.975 1.764 -13.118 1.00 77.44 92 SER A O 1
ATOM 755 N N . ILE A 1 93 ? 13.800 -0.135 -12.890 1.00 86.31 93 ILE A N 1
ATOM 756 C CA . ILE A 1 93 ? 12.636 0.482 -12.241 1.00 86.31 93 ILE A CA 1
ATOM 757 C C . ILE A 1 93 ? 12.871 0.515 -10.731 1.00 86.31 93 ILE A C 1
ATOM 759 O O . ILE A 1 93 ? 13.029 -0.535 -10.103 1.00 86.31 93 ILE A O 1
ATOM 763 N N . ARG A 1 94 ? 12.833 1.715 -10.148 1.00 87.25 94 ARG A N 1
ATOM 764 C CA . ARG A 1 94 ? 12.957 1.938 -8.707 1.00 87.25 94 ARG A CA 1
ATOM 765 C C . ARG A 1 94 ? 11.629 2.378 -8.106 1.00 87.25 94 ARG A C 1
ATOM 767 O O . ARG A 1 94 ? 10.995 3.306 -8.607 1.00 87.25 94 ARG A O 1
ATOM 774 N N . LEU A 1 95 ? 11.240 1.724 -7.017 1.00 88.88 95 LEU A N 1
ATOM 775 C CA . LEU A 1 95 ? 10.094 2.084 -6.182 1.00 88.88 95 LEU A CA 1
ATOM 776 C C . LEU A 1 95 ? 10.560 2.841 -4.935 1.00 88.88 95 LEU A C 1
ATOM 778 O O . LEU A 1 95 ? 11.477 2.387 -4.249 1.00 88.88 95 LEU A O 1
ATOM 782 N N . GLU A 1 96 ? 9.889 3.947 -4.623 1.00 87.38 96 GLU A N 1
ATOM 783 C CA . GLU A 1 96 ? 10.102 4.762 -3.419 1.00 87.38 96 GLU A CA 1
ATOM 784 C C . GLU A 1 96 ? 8.762 5.239 -2.838 1.00 87.38 96 GLU A C 1
ATOM 786 O O . GLU A 1 96 ? 7.745 5.273 -3.538 1.00 87.38 96 GLU A O 1
ATOM 791 N N . ASN A 1 97 ? 8.757 5.650 -1.568 1.00 84.19 97 ASN A N 1
ATOM 792 C CA . ASN A 1 97 ? 7.643 6.421 -1.011 1.00 84.19 97 ASN A CA 1
ATOM 793 C C . ASN A 1 97 ? 7.578 7.799 -1.692 1.00 84.19 97 ASN A C 1
ATOM 795 O O . ASN A 1 97 ? 8.611 8.406 -1.981 1.00 84.19 97 ASN A O 1
ATOM 799 N N . ALA A 1 98 ? 6.375 8.322 -1.952 1.00 80.31 98 ALA A N 1
ATOM 800 C CA . ALA A 1 98 ? 6.236 9.638 -2.587 1.00 80.31 98 ALA A CA 1
ATOM 801 C C . ALA A 1 98 ? 6.659 10.809 -1.671 1.00 80.31 98 ALA A C 1
ATOM 803 O O . ALA A 1 98 ? 6.941 11.899 -2.179 1.00 80.31 98 ALA A O 1
ATOM 804 N N . GLY A 1 99 ? 6.766 10.560 -0.362 1.00 74.12 99 GLY A N 1
ATOM 805 C CA . GLY A 1 99 ? 7.308 11.432 0.681 1.00 74.12 99 GLY A CA 1
ATOM 806 C C . GLY A 1 99 ? 7.304 10.711 2.037 1.00 74.12 99 GLY A C 1
ATOM 807 O O . GLY A 1 99 ? 6.671 9.665 2.168 1.00 74.12 99 GLY A O 1
ATOM 808 N N . SER A 1 100 ? 7.976 11.267 3.051 1.00 64.00 100 SER A N 1
ATOM 809 C CA . SER A 1 100 ? 8.113 10.639 4.382 1.00 64.00 100 SER A CA 1
ATOM 810 C C . SER A 1 100 ? 6.782 10.403 5.108 1.00 64.00 100 SER A C 1
ATOM 812 O O . SER A 1 100 ? 6.680 9.483 5.911 1.00 64.00 100 SER A O 1
ATOM 814 N N . ASN A 1 101 ? 5.752 11.194 4.787 1.00 65.81 101 ASN A N 1
ATOM 815 C CA . ASN A 1 101 ? 4.414 11.091 5.378 1.00 65.81 101 ASN A CA 1
ATOM 816 C C . ASN A 1 101 ? 3.342 10.608 4.382 1.00 65.81 101 ASN A C 1
ATOM 818 O O . ASN A 1 101 ? 2.163 10.580 4.726 1.00 65.81 101 ASN A O 1
ATOM 822 N N . ASP A 1 102 ? 3.713 10.266 3.144 1.00 74.81 102 ASP A N 1
ATOM 823 C CA . ASP A 1 102 ? 2.751 9.972 2.075 1.00 74.81 102 ASP A CA 1
ATOM 824 C C . ASP A 1 102 ? 2.610 8.466 1.820 1.00 74.81 102 ASP A C 1
ATOM 826 O O . ASP A 1 102 ? 2.928 7.959 0.746 1.00 74.81 102 ASP A O 1
ATOM 830 N N . TRP A 1 103 ? 2.141 7.736 2.837 1.00 82.06 103 TRP A N 1
ATOM 831 C CA . TRP A 1 103 ? 1.994 6.275 2.784 1.00 82.06 103 TRP A CA 1
ATOM 832 C C . TRP A 1 103 ? 1.052 5.797 1.666 1.00 82.06 103 TRP A C 1
ATOM 834 O O . TRP A 1 103 ? 1.229 4.706 1.129 1.00 82.06 103 TRP A O 1
ATOM 844 N N . VAL A 1 104 ? 0.054 6.605 1.290 1.00 83.44 104 VAL A N 1
ATOM 845 C CA . VAL A 1 104 ? -0.928 6.244 0.254 1.00 83.44 104 VAL A CA 1
ATOM 846 C C . VAL A 1 104 ? -0.386 6.363 -1.170 1.00 83.44 104 VAL A C 1
ATOM 848 O O . VAL A 1 104 ? -1.054 5.893 -2.096 1.00 83.44 104 VAL A O 1
ATOM 851 N N . HIS A 1 105 ? 0.788 6.970 -1.366 1.00 87.81 105 HIS A N 1
ATOM 852 C CA . HIS A 1 105 ? 1.377 7.129 -2.687 1.00 87.81 105 HIS A CA 1
ATOM 853 C C . HIS A 1 105 ? 2.780 6.530 -2.784 1.00 87.81 105 HIS A C 1
ATOM 855 O O . HIS A 1 105 ? 3.662 6.754 -1.954 1.00 87.81 105 HIS A O 1
ATOM 861 N N . CYS A 1 106 ? 3.022 5.834 -3.889 1.00 90.75 106 CYS A N 1
ATOM 862 C CA . CYS A 1 106 ? 4.350 5.405 -4.288 1.00 90.75 106 CYS A CA 1
ATOM 863 C C . CYS A 1 106 ? 4.842 6.237 -5.469 1.00 90.75 106 CYS A C 1
ATOM 865 O O . CYS A 1 106 ? 4.072 6.826 -6.236 1.00 90.75 106 CYS A O 1
ATOM 867 N N . ARG A 1 107 ? 6.160 6.273 -5.615 1.00 90.38 107 ARG A N 1
ATOM 868 C CA . ARG A 1 107 ? 6.870 6.948 -6.688 1.00 90.38 107 ARG A CA 1
ATOM 869 C C . ARG A 1 107 ? 7.673 5.926 -7.480 1.00 90.38 107 ARG A C 1
ATOM 871 O O . ARG A 1 107 ? 8.401 5.123 -6.900 1.00 90.38 107 ARG A O 1
ATOM 87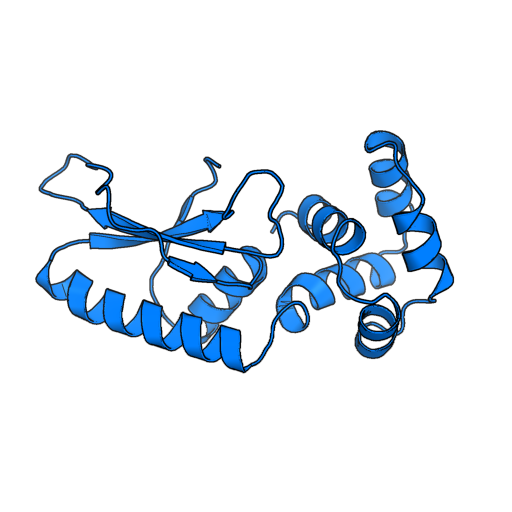8 N N . ILE A 1 108 ? 7.556 5.992 -8.802 1.00 89.38 108 ILE A N 1
ATOM 879 C CA . ILE A 1 108 ? 8.390 5.241 -9.736 1.00 89.38 108 ILE A CA 1
ATOM 880 C C . ILE A 1 108 ? 9.469 6.162 -10.292 1.00 89.38 108 ILE A C 1
ATOM 882 O O . ILE A 1 108 ? 9.180 7.250 -10.799 1.00 89.38 108 ILE A O 1
ATOM 886 N N . LEU A 1 109 ? 10.708 5.696 -10.204 1.00 86.00 109 LEU A N 1
ATOM 887 C CA . LEU A 1 109 ? 11.904 6.346 -10.722 1.00 86.00 109 LEU A CA 1
ATOM 888 C C . LEU A 1 109 ? 12.641 5.388 -11.658 1.00 86.00 109 LEU A C 1
ATOM 890 O O . LEU A 1 109 ? 12.488 4.167 -11.572 1.00 86.00 109 LEU A O 1
ATOM 894 N N . LYS A 1 110 ? 13.456 5.954 -12.545 1.00 84.19 110 LYS A N 1
ATOM 895 C CA . LYS A 1 110 ? 14.412 5.202 -13.359 1.00 84.19 110 LYS A CA 1
ATOM 896 C C . LYS A 1 110 ? 15.775 5.288 -12.686 1.00 84.19 110 LYS A C 1
ATOM 898 O O . LYS A 1 110 ? 16.174 6.375 -12.268 1.00 84.19 110 LYS A O 1
ATOM 903 N N . ASP A 1 111 ? 16.473 4.167 -12.580 1.00 74.75 111 ASP A N 1
ATOM 904 C CA . ASP A 1 111 ? 17.856 4.142 -12.112 1.00 74.75 111 ASP A CA 1
ATOM 905 C C . ASP A 1 111 ? 18.769 3.749 -13.268 1.00 74.75 111 ASP A C 1
ATOM 907 O O . ASP A 1 111 ? 18.763 2.607 -13.730 1.00 74.75 111 ASP A O 1
ATOM 911 N N . GLU A 1 112 ? 19.494 4.730 -13.798 1.00 69.75 112 GLU A N 1
ATOM 912 C CA . GLU A 1 112 ? 20.413 4.510 -14.906 1.00 69.75 112 GLU A CA 1
ATOM 913 C C . GLU A 1 112 ? 21.703 3.885 -14.385 1.00 69.75 112 GLU A C 1
ATOM 915 O O . GLU A 1 112 ? 22.269 4.305 -13.372 1.00 69.75 112 GLU A O 1
ATOM 920 N N . THR A 1 113 ? 22.200 2.890 -15.112 1.00 57.69 113 THR A N 1
ATOM 921 C CA . THR A 1 113 ? 23.537 2.337 -14.880 1.00 57.69 113 THR A CA 1
ATOM 922 C C . THR A 1 113 ? 24.386 2.514 -16.135 1.00 57.69 113 THR A C 1
ATOM 924 O O . THR A 1 113 ? 24.629 1.550 -16.861 1.00 57.69 113 THR A O 1
ATOM 927 N N . PRO A 1 114 ? 24.887 3.731 -16.423 1.00 49.56 114 PRO A N 1
ATOM 928 C CA . PRO A 1 114 ? 25.928 3.883 -17.419 1.00 49.56 114 PRO A CA 1
ATOM 929 C C . PRO A 1 114 ? 27.225 3.335 -16.810 1.00 49.56 114 PRO A C 1
ATOM 931 O O . PRO A 1 114 ? 27.896 3.997 -16.026 1.00 49.56 114 PRO A O 1
ATOM 934 N N . PHE A 1 115 ? 27.562 2.085 -17.132 1.00 47.78 115 PHE A N 1
ATOM 935 C CA . PHE A 1 115 ? 28.903 1.518 -16.944 1.00 47.78 115 PHE A CA 1
ATOM 936 C C . PHE A 1 115 ? 29.528 1.737 -15.550 1.00 47.78 115 PHE A C 1
ATOM 938 O O . PHE A 1 115 ? 30.567 2.377 -15.402 1.00 47.78 115 PHE A O 1
ATOM 945 N N . GLY A 1 116 ? 28.913 1.158 -14.516 1.00 44.69 116 GLY A N 1
ATOM 946 C CA . GLY A 1 116 ? 29.536 1.022 -13.192 1.00 44.69 116 GLY A CA 1
ATOM 947 C C . GLY A 1 116 ? 29.409 2.228 -12.258 1.00 44.69 116 GLY A C 1
ATOM 948 O O . GLY A 1 116 ? 29.786 2.111 -11.097 1.00 44.69 116 GLY A O 1
ATOM 949 N N . ASN A 1 117 ? 28.814 3.337 -12.705 1.00 46.34 117 ASN A N 1
ATOM 950 C CA . ASN A 1 117 ? 28.429 4.445 -11.833 1.00 46.34 117 ASN A CA 1
ATOM 951 C C . ASN A 1 117 ? 26.908 4.604 -11.847 1.00 46.34 117 ASN A C 1
ATOM 953 O O . ASN A 1 117 ? 26.321 4.889 -12.884 1.00 46.34 117 ASN A O 1
ATOM 957 N N . VAL A 1 118 ? 26.262 4.422 -10.692 1.00 51.97 118 VAL A N 1
ATOM 958 C CA . VAL A 1 118 ? 24.829 4.703 -10.519 1.00 51.97 118 VAL A CA 1
ATOM 959 C C . VAL A 1 118 ? 24.641 6.220 -10.523 1.00 51.97 118 VAL A C 1
ATOM 961 O O . VAL A 1 118 ? 24.740 6.877 -9.484 1.00 51.97 118 VAL A O 1
ATOM 964 N N . THR A 1 119 ? 24.417 6.810 -11.693 1.00 54.22 119 THR A N 1
ATOM 965 C CA . THR A 1 119 ? 23.947 8.193 -11.793 1.00 54.22 119 THR A CA 1
ATOM 966 C C . THR A 1 119 ? 22.436 8.197 -11.635 1.00 54.22 119 THR A C 1
ATOM 968 O O . THR A 1 119 ? 21.707 7.686 -12.480 1.00 54.22 119 THR A O 1
ATOM 971 N N . ARG A 1 120 ? 21.953 8.793 -10.538 1.00 53.88 120 ARG A N 1
ATOM 972 C CA . ARG A 1 120 ? 20.521 9.025 -10.323 1.00 53.88 120 ARG A CA 1
ATOM 973 C C . ARG A 1 120 ? 20.017 9.967 -11.416 1.00 53.88 120 ARG A C 1
ATOM 975 O O . ARG A 1 120 ? 20.229 11.175 -11.328 1.00 53.88 120 ARG A O 1
ATOM 982 N N . GLY A 1 121 ? 19.372 9.421 -12.439 1.00 49.44 121 GLY A N 1
ATOM 983 C CA . GLY A 1 121 ? 18.729 10.219 -13.474 1.00 49.44 121 GLY A CA 1
ATOM 984 C C . GLY A 1 121 ? 17.623 11.076 -12.859 1.00 49.44 121 GLY A C 1
ATOM 985 O O . GLY A 1 121 ? 16.690 10.557 -12.244 1.00 49.44 121 GLY A O 1
ATOM 986 N N . ALA A 1 122 ? 17.724 12.395 -13.013 1.00 45.81 122 ALA A N 1
ATOM 987 C CA . ALA A 1 122 ? 16.656 13.338 -12.703 1.00 45.81 122 ALA A CA 1
ATOM 988 C C . ALA A 1 122 ? 15.582 13.268 -13.802 1.00 45.81 122 ALA A C 1
ATOM 990 O O . ALA A 1 122 ? 15.471 14.160 -14.636 1.00 45.81 122 ALA A O 1
ATOM 991 N N . PHE A 1 123 ? 14.820 12.176 -13.839 1.00 55.94 123 PHE A N 1
ATOM 992 C CA . PHE A 1 123 ? 13.609 12.090 -14.652 1.00 55.94 123 PHE A CA 1
ATOM 993 C C . PHE A 1 123 ? 12.381 12.382 -13.793 1.00 55.94 123 PHE A C 1
ATOM 995 O O . PHE A 1 123 ? 12.345 12.017 -12.619 1.00 55.94 123 PHE A O 1
ATOM 1002 N N . ASP A 1 124 ? 11.396 13.050 -14.398 1.00 61.84 124 ASP A N 1
ATOM 1003 C CA . ASP A 1 124 ? 10.123 13.424 -13.778 1.00 61.84 124 ASP A CA 1
ATOM 1004 C C . ASP A 1 124 ? 9.478 12.201 -13.089 1.00 61.84 124 ASP A C 1
ATOM 1006 O O . ASP A 1 124 ? 9.081 11.246 -13.772 1.00 61.84 124 ASP A O 1
ATOM 1010 N N . PRO A 1 125 ? 9.444 12.160 -11.744 1.00 77.19 125 PRO A N 1
ATOM 1011 C CA . PRO A 1 125 ? 8.960 11.002 -11.016 1.00 77.19 125 PRO A CA 1
ATOM 1012 C C . PRO A 1 125 ? 7.470 10.782 -11.261 1.00 77.19 125 PRO A C 1
ATOM 1014 O O . PRO A 1 125 ? 6.656 11.690 -11.084 1.00 77.19 125 PRO A O 1
ATOM 1017 N N . LYS A 1 126 ? 7.076 9.541 -11.572 1.00 89.62 126 LYS A N 1
ATOM 1018 C CA . LYS A 1 126 ? 5.651 9.214 -11.677 1.00 89.62 126 LYS A CA 1
ATOM 1019 C C . LYS A 1 126 ? 5.108 8.766 -10.328 1.00 89.62 126 LYS A C 1
ATOM 1021 O O . LYS A 1 126 ? 5.538 7.750 -9.791 1.00 89.62 126 LYS A O 1
ATOM 1026 N N . ILE A 1 127 ? 4.152 9.525 -9.800 1.00 91.62 127 ILE A N 1
ATOM 1027 C CA . ILE A 1 127 ? 3.464 9.224 -8.541 1.00 91.62 127 ILE A CA 1
ATOM 1028 C C . ILE A 1 127 ? 2.165 8.457 -8.830 1.00 91.62 127 ILE A C 1
ATOM 1030 O O . ILE A 1 127 ? 1.426 8.806 -9.756 1.00 91.62 127 ILE A O 1
ATOM 1034 N N . PHE A 1 128 ? 1.889 7.433 -8.024 1.00 92.75 128 PHE A N 1
ATOM 1035 C CA . PHE A 1 128 ? 0.678 6.609 -8.063 1.00 92.75 128 PHE A CA 1
ATOM 1036 C C . PHE A 1 128 ? 0.017 6.593 -6.692 1.00 92.75 128 PHE A C 1
ATOM 1038 O O . PHE A 1 128 ? 0.716 6.535 -5.684 1.00 92.75 128 PHE A O 1
ATOM 1045 N N . LYS A 1 129 ? -1.319 6.592 -6.637 1.00 92.19 129 LYS A N 1
ATOM 1046 C CA . LYS A 1 129 ? -2.076 6.506 -5.377 1.00 92.19 129 LYS A CA 1
ATOM 1047 C C . LYS A 1 129 ? -2.242 5.051 -4.941 1.00 92.19 129 LYS A C 1
ATOM 1049 O O . LYS A 1 129 ? -3.345 4.503 -4.924 1.00 92.19 129 LYS A O 1
ATOM 1054 N N . ILE A 1 130 ? -1.101 4.416 -4.687 1.00 91.50 130 ILE A N 1
ATOM 1055 C CA . ILE A 1 130 ? -0.953 3.043 -4.211 1.00 91.50 130 ILE A CA 1
ATOM 1056 C C . ILE A 1 130 ? 0.186 3.036 -3.184 1.00 91.50 130 ILE A C 1
ATOM 1058 O O . ILE A 1 130 ? 1.280 3.480 -3.534 1.00 91.50 130 ILE A O 1
ATOM 1062 N N . PRO A 1 131 ? -0.010 2.500 -1.966 1.00 90.44 131 PRO A N 1
ATOM 1063 C CA . PRO A 1 131 ? 1.084 2.321 -1.018 1.00 90.44 131 PRO A CA 1
ATOM 1064 C C . PRO A 1 131 ? 2.218 1.469 -1.581 1.00 90.44 131 PRO A C 1
ATOM 1066 O O . PRO A 1 131 ? 1.988 0.537 -2.354 1.00 90.44 131 PRO A O 1
ATOM 1069 N N . VAL A 1 132 ? 3.454 1.723 -1.155 1.00 90.69 132 VAL A N 1
ATOM 1070 C CA . VAL A 1 132 ? 4.629 0.999 -1.668 1.00 90.69 132 VAL A CA 1
ATOM 1071 C C . VAL A 1 132 ? 4.504 -0.517 -1.501 1.00 90.69 132 VAL A C 1
ATOM 1073 O O . VAL A 1 132 ? 4.762 -1.246 -2.456 1.00 90.69 132 VAL A O 1
ATOM 1076 N N . ASN A 1 133 ? 4.058 -1.016 -0.345 1.00 89.88 133 ASN A N 1
ATOM 1077 C CA . ASN A 1 133 ? 3.919 -2.462 -0.125 1.00 89.88 133 ASN A CA 1
ATOM 1078 C C . ASN A 1 133 ? 2.869 -3.096 -1.056 1.00 89.88 133 ASN A C 1
ATOM 1080 O O . ASN A 1 133 ? 3.084 -4.189 -1.589 1.00 89.88 133 ASN A O 1
ATOM 1084 N N . ALA A 1 134 ? 1.777 -2.379 -1.335 1.00 92.88 134 ALA A N 1
ATOM 1085 C CA . ALA A 1 134 ? 0.800 -2.782 -2.340 1.00 92.88 134 ALA A CA 1
ATOM 1086 C C . ALA A 1 134 ? 1.401 -2.770 -3.758 1.00 92.88 134 ALA A C 1
ATOM 1088 O O . ALA A 1 134 ? 1.221 -3.731 -4.506 1.00 92.88 134 ALA A O 1
ATOM 1089 N N . ALA A 1 135 ? 2.165 -1.735 -4.118 1.00 93.94 135 ALA A N 1
ATOM 1090 C CA . ALA A 1 135 ? 2.829 -1.643 -5.416 1.00 93.94 135 ALA A CA 1
ATOM 1091 C C . ALA A 1 135 ? 3.843 -2.781 -5.630 1.00 93.94 135 ALA A C 1
ATOM 1093 O O . ALA A 1 135 ? 3.792 -3.449 -6.659 1.00 93.94 135 ALA A O 1
ATOM 1094 N N . ILE A 1 136 ? 4.693 -3.075 -4.636 1.00 93.12 136 ILE A N 1
ATOM 1095 C CA . ILE A 1 136 ? 5.632 -4.213 -4.637 1.00 93.12 136 ILE A CA 1
ATOM 1096 C C . ILE A 1 136 ? 4.888 -5.510 -4.960 1.00 93.12 136 ILE A C 1
ATOM 1098 O O . ILE A 1 136 ? 5.297 -6.281 -5.829 1.00 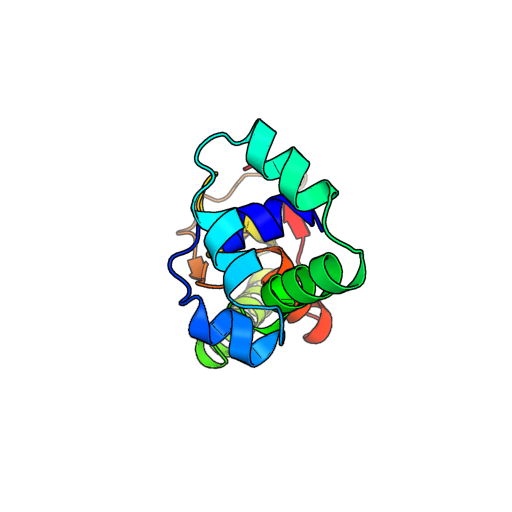93.12 136 ILE A O 1
ATOM 1102 N N . LYS A 1 137 ? 3.759 -5.747 -4.289 1.00 93.94 137 LYS A N 1
ATOM 1103 C CA . LYS A 1 137 ? 2.943 -6.932 -4.533 1.00 93.94 137 LYS A CA 1
ATOM 1104 C C . LYS A 1 137 ? 2.368 -6.973 -5.947 1.00 93.94 137 LYS A C 1
ATOM 1106 O O . LYS A 1 137 ? 2.432 -8.022 -6.584 1.00 93.94 137 LYS A O 1
ATOM 1111 N N . VAL A 1 138 ? 1.793 -5.869 -6.424 1.00 95.19 138 VAL A N 1
ATOM 1112 C CA . VAL A 1 138 ? 1.219 -5.768 -7.777 1.00 95.19 138 VAL A CA 1
ATOM 1113 C C . VAL A 1 138 ? 2.272 -6.099 -8.834 1.00 95.19 138 VAL A C 1
ATOM 1115 O O . VAL A 1 138 ? 2.014 -6.913 -9.722 1.00 95.19 138 VAL A O 1
ATOM 1118 N N . LEU A 1 139 ? 3.470 -5.522 -8.711 1.00 94.56 139 LEU A N 1
ATOM 1119 C CA . LEU A 1 139 ? 4.561 -5.766 -9.651 1.00 94.56 139 LEU A CA 1
ATOM 1120 C C . LEU A 1 139 ? 5.070 -7.213 -9.582 1.00 94.56 139 LEU A C 1
ATOM 1122 O O . LEU A 1 139 ? 5.302 -7.813 -10.629 1.00 94.56 139 LEU A O 1
ATOM 1126 N N . ASN A 1 140 ? 5.157 -7.803 -8.382 1.00 94.31 140 ASN A N 1
ATOM 1127 C CA . ASN A 1 140 ? 5.515 -9.216 -8.205 1.00 94.31 140 ASN A CA 1
ATOM 1128 C C . ASN A 1 140 ? 4.508 -10.163 -8.873 1.00 94.31 140 ASN A C 1
ATOM 1130 O O . ASN A 1 140 ? 4.910 -11.086 -9.574 1.00 94.31 140 ASN A O 1
ATOM 1134 N N . ILE A 1 141 ? 3.203 -9.931 -8.683 1.00 95.00 141 ILE A N 1
ATOM 1135 C CA . ILE A 1 141 ? 2.143 -10.725 -9.332 1.00 95.00 141 ILE A CA 1
ATOM 1136 C C . ILE A 1 141 ? 2.213 -10.588 -10.858 1.00 95.00 141 ILE A C 1
ATOM 1138 O O . ILE A 1 141 ? 1.947 -11.548 -11.576 1.00 95.00 141 ILE A O 1
ATOM 1142 N N . SER A 1 142 ? 2.582 -9.404 -11.347 1.00 93.94 142 SER A N 1
ATOM 1143 C CA . SER A 1 142 ? 2.671 -9.097 -12.780 1.00 93.94 142 SER A CA 1
ATOM 1144 C C . SER A 1 142 ? 4.019 -9.472 -13.406 1.00 93.94 142 SER A C 1
ATOM 1146 O O . SER A 1 142 ? 4.232 -9.200 -14.585 1.00 93.94 142 SER A O 1
ATOM 1148 N N . TYR A 1 143 ? 4.937 -10.071 -12.636 1.00 92.50 143 TYR A N 1
ATOM 1149 C CA . TYR A 1 143 ? 6.298 -10.415 -13.068 1.00 92.50 143 TYR A CA 1
ATOM 1150 C C . TYR A 1 143 ? 7.082 -9.235 -13.671 1.00 92.50 143 TYR A C 1
ATOM 1152 O O . TYR A 1 143 ? 7.904 -9.409 -14.570 1.00 92.50 143 TYR A O 1
ATOM 1160 N N . ILE A 1 144 ? 6.836 -8.018 -13.183 1.00 90.81 144 ILE A N 1
ATOM 1161 C CA . ILE A 1 144 ? 7.556 -6.821 -13.619 1.00 90.81 144 ILE A CA 1
ATOM 1162 C C . ILE A 1 144 ? 8.810 -6.676 -12.745 1.00 90.81 144 ILE A C 1
ATOM 1164 O O . ILE A 1 144 ? 8.664 -6.624 -11.527 1.00 90.81 144 ILE A O 1
ATOM 1168 N N . PRO A 1 145 ? 10.032 -6.592 -13.303 1.00 89.38 145 PRO A N 1
ATOM 1169 C CA . PRO A 1 145 ? 11.244 -6.404 -12.513 1.00 89.38 145 PRO A CA 1
ATOM 1170 C C . PRO A 1 145 ? 11.315 -4.991 -11.922 1.00 89.38 145 PRO A C 1
ATOM 1172 O O . PRO A 1 145 ? 11.144 -3.992 -12.620 1.00 89.38 145 PRO A O 1
ATOM 1175 N N . PHE A 1 146 ? 11.613 -4.911 -10.629 1.00 89.25 146 PHE A N 1
ATOM 1176 C CA . PHE A 1 146 ? 11.830 -3.667 -9.898 1.00 89.25 146 PHE A CA 1
ATOM 1177 C C . PHE A 1 146 ? 12.779 -3.912 -8.728 1.00 89.25 146 PHE A C 1
ATOM 1179 O O . PHE A 1 146 ? 13.027 -5.051 -8.330 1.00 89.25 146 PHE A O 1
ATOM 1186 N N . PHE A 1 147 ? 13.247 -2.832 -8.119 1.00 85.88 147 PHE A N 1
ATOM 1187 C CA . PHE A 1 147 ? 13.835 -2.877 -6.789 1.00 85.88 147 PHE A CA 1
ATOM 1188 C C . PHE A 1 147 ? 13.265 -1.746 -5.932 1.00 85.88 147 PHE A C 1
ATOM 1190 O O . PHE A 1 147 ? 12.901 -0.674 -6.422 1.00 85.88 147 PHE A O 1
ATOM 1197 N N . TYR A 1 148 ? 13.138 -2.020 -4.639 1.00 81.75 148 TYR A N 1
ATOM 1198 C CA . TYR A 1 148 ? 12.665 -1.055 -3.656 1.00 81.75 148 TYR A CA 1
ATOM 1199 C C . TYR A 1 148 ? 13.858 -0.338 -3.022 1.00 81.75 148 TYR A C 1
ATOM 1201 O O . TYR A 1 148 ? 14.821 -0.989 -2.614 1.00 81.75 148 TYR A O 1
ATOM 1209 N N . ASN A 1 149 ? 13.792 0.990 -2.931 1.00 76.19 149 ASN A N 1
ATOM 1210 C CA . ASN A 1 149 ? 14.796 1.793 -2.245 1.00 76.19 149 ASN A CA 1
ATOM 1211 C C . ASN A 1 149 ? 14.242 2.304 -0.909 1.00 76.19 149 ASN A C 1
ATOM 1213 O O . ASN A 1 149 ? 13.302 3.091 -0.876 1.00 76.19 149 ASN A O 1
ATOM 1217 N N . ASP A 1 150 ? 14.864 1.857 0.184 1.00 65.25 150 ASP A N 1
ATOM 1218 C CA . ASP A 1 150 ? 14.529 2.232 1.566 1.00 65.25 150 ASP A CA 1
ATOM 1219 C C . ASP A 1 150 ? 14.898 3.689 1.903 1.00 65.25 150 ASP A C 1
ATOM 1221 O O . ASP A 1 150 ? 14.340 4.250 2.840 1.00 65.25 150 ASP A O 1
ATOM 1225 N N . ARG A 1 151 ? 15.788 4.332 1.128 1.00 53.00 151 ARG A N 1
ATOM 1226 C CA . ARG A 1 151 ? 16.237 5.708 1.391 1.00 53.00 151 ARG A CA 1
ATOM 1227 C C . ARG A 1 151 ? 15.202 6.738 0.924 1.00 53.00 151 ARG A C 1
ATOM 1229 O O . ARG A 1 151 ? 15.404 7.370 -0.115 1.00 53.00 151 ARG A O 1
ATOM 1236 N N . GLY A 1 152 ? 14.137 6.896 1.705 1.00 48.38 152 GLY A N 1
ATOM 1237 C CA . GLY A 1 152 ? 13.155 7.982 1.648 1.00 48.38 152 GLY A CA 1
ATOM 1238 C C . GLY A 1 152 ? 12.869 8.513 3.041 1.00 48.38 152 GLY A C 1
ATOM 1239 O O . GLY A 1 152 ? 12.654 7.671 3.938 1.00 48.38 152 GLY A O 1
#

Secondary structure (DSSP, 8-state):
--HHHHHHHHHHS---HHHHHHHH---HHHHHHHHT---HHHHHHHHHTS-HHHHHHHHHIIIIISS-HHHHHHHHHHHHHHHHHHHHHTEEEEEEESSTT-TT-EEEEEEE-STT--B-----PEEESS-HHHHHHHHHHTT---EE----

pLDDT: mean 85.88, std 13.21, range [44.69, 96.69]

Organism: Limosilactobacillus reuteri (NCBI:txid1598)

Sequence (152 aa):
MKILDDIHGLISSEIPISHIVEKTKINKKVITDLRKISNPDNLNTKILELDFDTIQKLEDFCVYYSYTAAERNRLEKYCHSLVIEGNEKHFSIRLENAGSNDWVHCRILKDETPFGNVTRGAFDPKIFKIPVNAAIKVLNISYIPFFYNDRG

Foldseek 3Di:
DPLLVLLVLVLCDPPDLVQLCVQLVPPSVLSVVLNVDPDSVVSSVSLVPDDPSSSVSSSCCLQPPLDDPVLLVVLLVVLVVVVVVCVVQVWAWEKDQPDPNRQQKIKIATFHDPDPDGDRDPDDIDMTRHGRNNSVVSCVVVVRDYDYDPPD